Protein AF-A0A2E7N9X7-F1 (afdb_monomer_lite)

Secondary structure (DSSP, 8-state):
-HHHHHHHHHHHHHHHTT---EEEESSHHHHHHHHHTT-SEEEE--HHHHHHHHHHHHHHHHHHHHHT-

Sequence (69 aa):
PDVVSCIKDSVKTIKNNGKSCGSFARDKKYLEILVDCGVQYVTYMVDSAMIIQSYKNLKEYFERLSINK

Foldseek 3Di:
DVVLVVLLVVCVVQVVVVHAAEDEDADPVVVVSNVVSPHDHYHYDDPVRVVVVVVVVVVVVVVVVVVVD

Radius of gyration: 17.95 Å; chains: 1; bounding box: 24×23×58 Å

pLDDT: mean 93.07, std 8.01, range [52.44, 98.25]

Structure (mmCIF, N/CA/C/O backbone):
data_AF-A0A2E7N9X7-F1
#
_entry.id   AF-A0A2E7N9X7-F1
#
loop_
_atom_site.group_PDB
_atom_site.id
_atom_site.type_symbol
_atom_site.label_atom_id
_atom_site.label_alt_id
_atom_site.label_comp_id
_atom_site.label_asym_id
_atom_site.label_entity_id
_atom_site.label_seq_id
_atom_site.pdbx_PDB_ins_code
_atom_site.Cartn_x
_atom_site.Cartn_y
_atom_site.Cartn_z
_atom_site.occupancy
_atom_site.B_iso_or_equiv
_atom_site.auth_seq_id
_atom_site.auth_comp_id
_atom_site.auth_asym_id
_atom_site.auth_atom_id
_atom_site.pdbx_PDB_model_num
ATOM 1 N N . PRO A 1 1 ? -7.511 -13.803 5.223 1.00 69.75 1 PRO A N 1
ATOM 2 C CA . PRO A 1 1 ? -8.670 -13.481 6.094 1.00 69.75 1 PRO A CA 1
ATOM 3 C C . PRO A 1 1 ? -8.211 -12.862 7.415 1.00 69.75 1 PRO A C 1
ATOM 5 O O . PRO A 1 1 ? -8.538 -11.713 7.685 1.00 69.75 1 PRO A O 1
ATOM 8 N N . ASP A 1 2 ? -7.351 -13.569 8.147 1.00 91.75 2 ASP A N 1
ATOM 9 C CA . ASP A 1 2 ? -6.937 -13.168 9.499 1.00 91.75 2 ASP A CA 1
ATOM 10 C C . ASP A 1 2 ? -6.110 -11.881 9.502 1.00 91.75 2 ASP A C 1
ATOM 12 O O . A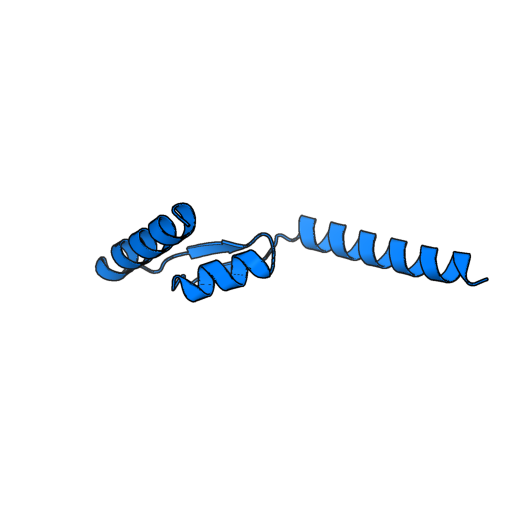SP A 1 2 ? -6.400 -10.957 10.252 1.00 91.75 2 ASP A O 1
ATOM 16 N N . VAL A 1 3 ? -5.159 -11.752 8.569 1.00 91.19 3 VAL A N 1
ATOM 17 C CA . VAL A 1 3 ? -4.342 -10.533 8.416 1.00 91.19 3 VAL A CA 1
ATOM 18 C C . VAL A 1 3 ? -5.210 -9.292 8.178 1.00 91.19 3 VAL A C 1
ATOM 20 O O . VAL A 1 3 ? -4.963 -8.247 8.768 1.00 91.19 3 VAL A O 1
ATOM 23 N N . VAL A 1 4 ? -6.256 -9.402 7.353 1.00 94.19 4 VAL A N 1
ATOM 24 C CA . VAL A 1 4 ? -7.165 -8.279 7.059 1.00 94.19 4 VAL A CA 1
ATOM 25 C C . VAL A 1 4 ? -7.994 -7.913 8.292 1.00 94.19 4 VAL A C 1
ATOM 27 O O . VAL A 1 4 ? -8.153 -6.729 8.579 1.00 94.19 4 VAL A O 1
ATOM 30 N N . SER A 1 5 ? -8.458 -8.908 9.060 1.00 96.12 5 SER A N 1
ATOM 31 C CA . SER A 1 5 ? -9.145 -8.665 10.336 1.00 96.12 5 SER A CA 1
ATOM 32 C C . SER A 1 5 ? -8.237 -7.925 11.317 1.00 96.12 5 SER A C 1
ATOM 34 O O . SER A 1 5 ? -8.622 -6.881 11.834 1.00 96.12 5 SER A O 1
ATOM 36 N N . CYS A 1 6 ? -6.994 -8.386 11.486 1.00 97.06 6 CYS A N 1
ATOM 37 C CA . CYS A 1 6 ? -6.020 -7.743 12.366 1.00 97.06 6 CYS A CA 1
ATOM 38 C C . CYS A 1 6 ? -5.723 -6.295 11.955 1.00 97.06 6 CYS A C 1
ATOM 40 O O . CYS A 1 6 ? -5.606 -5.423 12.818 1.00 97.06 6 CYS A O 1
ATOM 42 N N . ILE A 1 7 ? -5.621 -6.013 10.650 1.00 96.56 7 ILE A N 1
ATOM 43 C CA . ILE A 1 7 ? -5.457 -4.640 10.150 1.00 96.56 7 ILE A CA 1
ATOM 44 C C . ILE A 1 7 ? -6.670 -3.796 10.550 1.00 96.56 7 ILE A C 1
ATOM 46 O O . ILE A 1 7 ? -6.499 -2.714 11.110 1.00 96.56 7 ILE A O 1
ATOM 50 N N . LYS A 1 8 ? -7.889 -4.291 10.321 1.00 97.00 8 LYS A N 1
ATOM 51 C CA . LYS A 1 8 ? -9.127 -3.572 10.646 1.00 97.00 8 LYS A CA 1
ATOM 52 C C . LYS A 1 8 ? -9.257 -3.282 12.147 1.00 97.00 8 LYS A C 1
ATOM 54 O O . LYS A 1 8 ? -9.594 -2.159 12.527 1.00 97.00 8 LYS A O 1
ATOM 59 N N . ASP A 1 9 ? -8.924 -4.250 12.996 1.00 97.81 9 ASP A N 1
ATOM 60 C CA . ASP A 1 9 ? -8.940 -4.095 14.456 1.00 97.81 9 ASP A CA 1
ATOM 61 C C . ASP A 1 9 ? -7.868 -3.107 14.938 1.00 97.81 9 ASP A C 1
ATOM 63 O O . ASP A 1 9 ? -8.116 -2.280 15.824 1.00 97.81 9 ASP A O 1
ATOM 67 N N . SER A 1 10 ? -6.699 -3.117 14.295 1.00 97.56 10 SER A N 1
ATOM 68 C CA . SER A 1 10 ? -5.629 -2.151 14.558 1.00 97.56 10 SER A CA 1
ATOM 69 C C . SER A 1 10 ? -6.051 -0.735 14.170 1.00 97.56 10 SER A C 1
ATOM 71 O O . SER A 1 10 ? -5.909 0.186 14.974 1.00 97.56 10 SER A O 1
ATOM 73 N N . VAL A 1 11 ? -6.636 -0.549 12.980 1.00 97.94 11 VAL A N 1
ATOM 74 C CA . VAL A 1 11 ? -7.162 0.750 12.528 1.00 97.94 11 VAL A CA 1
ATOM 75 C C . VAL A 1 11 ? -8.211 1.269 13.507 1.00 97.94 11 VAL A C 1
ATOM 77 O O . VAL A 1 11 ? -8.140 2.426 13.925 1.00 97.94 11 VAL A O 1
ATOM 80 N N . LYS A 1 12 ? -9.154 0.416 13.928 1.00 97.75 12 LYS A N 1
ATOM 81 C CA . LYS A 1 12 ? -10.174 0.776 14.921 1.00 97.75 12 LYS A CA 1
ATOM 82 C C . LYS A 1 12 ? -9.537 1.236 16.233 1.00 97.75 12 LYS A C 1
ATOM 84 O O . LYS A 1 12 ? -9.904 2.285 16.755 1.00 97.75 12 LYS A O 1
ATOM 89 N N . THR A 1 13 ? -8.554 0.493 16.736 1.00 98.25 13 THR A N 1
ATOM 90 C CA . THR A 1 13 ? -7.842 0.823 17.979 1.00 98.25 13 THR A CA 1
ATOM 91 C C . THR A 1 13 ? -7.114 2.162 17.874 1.00 98.25 13 THR A C 1
ATOM 93 O O . THR A 1 13 ? -7.251 3.008 18.756 1.00 98.25 13 THR A O 1
ATOM 96 N N . ILE A 1 14 ? -6.386 2.399 16.781 1.00 98.00 14 ILE A N 1
ATOM 97 C CA . ILE A 1 14 ? -5.656 3.651 16.537 1.00 98.00 14 ILE A CA 1
ATOM 98 C C . ILE A 1 14 ? -6.625 4.842 16.498 1.00 98.00 14 ILE A C 1
ATOM 100 O O . ILE A 1 14 ? -6.405 5.839 17.191 1.00 98.00 14 ILE A O 1
ATOM 104 N N . LYS A 1 15 ? -7.733 4.714 15.757 1.00 96.56 15 LYS A N 1
ATOM 105 C CA . LYS A 1 15 ? -8.744 5.774 15.624 1.00 96.56 15 LYS A CA 1
ATOM 106 C C . LYS A 1 15 ? -9.468 6.062 16.937 1.00 96.56 15 LYS A C 1
ATOM 108 O O . LYS A 1 15 ? -9.677 7.227 17.258 1.00 96.56 15 LYS A O 1
ATOM 113 N N . ASN A 1 16 ? -9.785 5.034 17.725 1.00 97.69 16 ASN A N 1
ATOM 114 C CA . ASN A 1 16 ? -10.399 5.199 19.048 1.00 97.69 16 ASN A CA 1
ATOM 115 C C . ASN A 1 16 ? -9.501 5.967 20.032 1.00 97.69 16 ASN A C 1
ATOM 117 O O . ASN A 1 16 ? -10.001 6.560 20.979 1.00 97.69 16 ASN A O 1
ATOM 121 N N . ASN A 1 17 ? -8.189 5.990 19.790 1.00 97.62 17 ASN A N 1
ATOM 122 C CA . ASN A 1 17 ? -7.225 6.781 20.555 1.00 97.62 17 ASN A CA 1
ATOM 123 C C . ASN A 1 17 ? -6.965 8.174 19.944 1.00 97.62 17 ASN A C 1
ATOM 125 O O . ASN A 1 17 ? -5.983 8.824 20.298 1.00 97.62 17 ASN A O 1
ATOM 129 N N . GLY A 1 18 ? -7.795 8.624 18.996 1.00 96.94 18 GLY A N 1
ATOM 130 C CA . GLY A 1 18 ? -7.672 9.939 18.359 1.00 96.94 18 GLY A CA 1
ATOM 131 C C . GLY A 1 18 ? -6.468 10.081 17.421 1.00 96.94 18 GLY A C 1
ATOM 132 O O . GLY A 1 18 ? -6.071 11.200 17.108 1.00 96.94 18 GLY A O 1
ATOM 133 N N . LYS A 1 19 ? -5.863 8.969 16.981 1.00 96.94 19 LYS A N 1
ATOM 134 C CA . LYS A 1 19 ? -4.686 8.966 16.099 1.00 96.94 19 LYS A CA 1
ATOM 135 C C . LYS A 1 19 ? -5.063 8.599 14.662 1.00 96.94 19 LYS A C 1
ATOM 137 O O . LYS A 1 19 ? -6.031 7.878 14.416 1.00 96.94 19 LYS A O 1
ATOM 142 N N . SER A 1 20 ? -4.262 9.065 13.706 1.00 95.31 20 SER A N 1
ATOM 143 C CA . SER A 1 20 ? -4.368 8.670 12.296 1.00 95.31 20 SER A CA 1
ATOM 144 C C . SER A 1 20 ? -3.559 7.406 12.027 1.00 95.31 20 SER A C 1
ATOM 146 O O . SER A 1 20 ? -2.421 7.284 12.480 1.00 95.31 20 SER A O 1
ATOM 148 N N . CYS A 1 21 ? -4.134 6.469 11.275 1.00 97.19 21 CYS A N 1
ATOM 149 C CA . CYS A 1 21 ? -3.447 5.258 10.851 1.00 97.19 21 CYS A CA 1
ATOM 150 C C . CYS A 1 21 ? -2.748 5.490 9.507 1.00 97.19 21 CYS A C 1
ATOM 152 O O . CYS A 1 21 ? -3.377 5.940 8.544 1.00 97.19 21 CYS A O 1
ATOM 154 N N . GLY A 1 22 ? -1.453 5.167 9.463 1.00 96.38 22 GLY A N 1
ATOM 155 C CA . GLY A 1 22 ? -0.640 5.177 8.254 1.00 96.38 22 GLY A CA 1
ATOM 156 C C . GLY A 1 22 ? -0.145 3.778 7.885 1.00 96.38 22 GLY A C 1
ATOM 157 O O . GLY A 1 22 ? 0.091 2.956 8.770 1.00 96.38 22 GLY A O 1
ATOM 158 N N . SER A 1 23 ? 0.018 3.495 6.593 1.00 96.00 23 SER A N 1
ATOM 159 C CA . SER A 1 23 ? 0.578 2.229 6.108 1.00 96.00 23 SER A CA 1
ATOM 160 C C . SER A 1 23 ? 1.240 2.368 4.730 1.00 96.00 23 SER A C 1
ATOM 162 O O . SER A 1 23 ? 1.196 3.426 4.104 1.00 96.00 23 SER A O 1
ATOM 164 N N . PHE A 1 24 ? 1.867 1.289 4.263 1.00 94.44 24 PHE A N 1
ATOM 165 C CA . PHE A 1 24 ? 2.558 1.211 2.978 1.00 94.44 24 PHE A CA 1
ATOM 166 C C . PHE A 1 24 ? 1.900 0.171 2.067 1.00 94.44 24 PHE A C 1
ATOM 168 O O . PHE A 1 24 ? 1.781 -1.004 2.421 1.00 94.44 24 PHE A O 1
ATOM 175 N N . ALA A 1 25 ? 1.524 0.602 0.866 1.00 94.69 25 ALA A N 1
ATOM 176 C CA . ALA A 1 25 ? 1.007 -0.245 -0.191 1.00 94.69 25 ALA A CA 1
ATOM 177 C C . ALA A 1 25 ? 2.086 -0.521 -1.244 1.00 94.69 25 ALA A C 1
ATOM 179 O O . ALA A 1 25 ? 2.560 0.384 -1.933 1.00 94.69 25 ALA A O 1
ATOM 180 N N . ARG A 1 26 ? 2.436 -1.800 -1.408 1.00 88.50 26 ARG A N 1
ATOM 181 C CA . ARG A 1 26 ? 3.394 -2.256 -2.428 1.00 88.50 26 ARG A CA 1
ATOM 182 C C . ARG A 1 26 ? 2.788 -2.368 -3.830 1.00 88.50 26 ARG A C 1
ATOM 184 O O . ARG A 1 26 ? 3.511 -2.329 -4.816 1.00 88.50 26 ARG A O 1
ATOM 191 N N . ASP A 1 27 ? 1.476 -2.576 -3.898 1.00 90.06 27 ASP A N 1
ATOM 192 C CA . ASP A 1 27 ? 0.719 -2.824 -5.119 1.00 90.06 27 ASP A CA 1
ATOM 193 C C . ASP A 1 27 ? -0.719 -2.302 -4.961 1.00 90.06 27 ASP A C 1
ATOM 195 O O . ASP A 1 27 ? -1.179 -2.026 -3.848 1.00 90.06 27 ASP A O 1
ATOM 199 N N . LYS A 1 28 ? -1.413 -2.11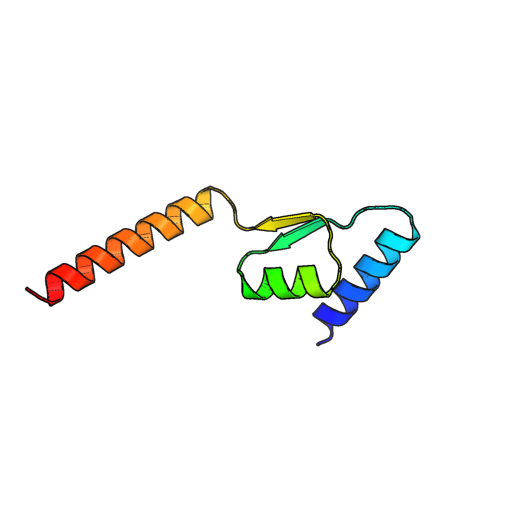5 -6.090 1.00 91.56 28 LYS A N 1
ATOM 200 C CA . LYS A 1 28 ? -2.756 -1.520 -6.117 1.00 91.56 28 LYS A CA 1
ATOM 201 C C . LYS A 1 28 ? -3.791 -2.363 -5.362 1.00 91.56 28 LYS A C 1
ATOM 203 O O . LYS A 1 28 ? -4.644 -1.810 -4.681 1.00 91.56 28 LYS A O 1
ATOM 208 N N . LYS A 1 29 ? -3.691 -3.691 -5.431 1.00 93.62 29 LYS A N 1
ATOM 209 C CA . LYS A 1 29 ? -4.622 -4.590 -4.736 1.00 93.62 29 LYS A CA 1
ATOM 210 C C . LYS A 1 29 ? -4.511 -4.425 -3.221 1.00 93.62 29 LYS A C 1
ATOM 212 O O . LYS A 1 29 ? -5.511 -4.417 -2.513 1.00 93.62 29 LYS A O 1
ATOM 217 N N . TYR A 1 30 ? -3.292 -4.298 -2.709 1.00 94.00 30 TYR A N 1
ATOM 218 C CA . TYR A 1 30 ? -3.073 -4.088 -1.286 1.00 94.00 30 TYR A CA 1
ATOM 219 C C . TYR A 1 30 ? -3.434 -2.666 -0.844 1.00 94.00 30 TYR A C 1
ATOM 221 O O . TYR A 1 30 ? -3.951 -2.493 0.255 1.00 94.00 30 TYR A O 1
ATOM 229 N N . LEU A 1 31 ? -3.237 -1.664 -1.709 1.00 95.50 31 LEU A N 1
ATOM 230 C CA . LEU A 1 31 ? -3.745 -0.307 -1.487 1.00 95.50 31 LEU A CA 1
ATOM 231 C C . LEU A 1 31 ? -5.260 -0.313 -1.239 1.00 95.50 31 LEU A C 1
ATOM 233 O O . LEU A 1 31 ? -5.705 0.261 -0.249 1.00 95.50 31 LEU A O 1
ATOM 237 N N . GLU A 1 32 ? -6.027 -0.995 -2.091 1.00 95.94 32 GLU A N 1
ATOM 238 C CA . GLU A 1 32 ? -7.486 -1.119 -1.955 1.00 95.94 32 GLU A CA 1
ATOM 239 C C . GLU A 1 32 ? -7.867 -1.746 -0.605 1.00 95.94 32 GLU A C 1
ATOM 241 O O . GLU A 1 32 ? -8.673 -1.183 0.129 1.00 95.94 32 GLU A O 1
ATOM 246 N N . ILE A 1 33 ? -7.184 -2.823 -0.197 1.00 96.00 33 ILE A N 1
ATOM 247 C CA . ILE A 1 33 ? -7.398 -3.459 1.115 1.00 96.00 33 ILE A CA 1
ATOM 248 C C . ILE A 1 33 ? -7.147 -2.483 2.276 1.00 96.00 33 ILE A C 1
ATOM 250 O O . ILE A 1 33 ? -7.906 -2.461 3.245 1.00 96.00 33 ILE A O 1
ATOM 254 N N . LEU A 1 34 ? -6.074 -1.688 2.223 1.00 96.81 34 LEU A N 1
ATOM 255 C CA . LEU A 1 34 ? -5.749 -0.731 3.288 1.00 96.81 34 LEU A CA 1
ATOM 256 C C . LEU A 1 34 ? -6.790 0.391 3.380 1.00 96.81 34 LEU A C 1
ATOM 258 O O . LEU A 1 34 ? -7.173 0.781 4.487 1.00 96.81 34 LEU A O 1
ATOM 262 N N . VAL A 1 35 ? -7.270 0.873 2.232 1.00 96.06 35 VAL A N 1
ATOM 263 C CA . VAL A 1 35 ? -8.343 1.872 2.152 1.00 96.06 35 VAL A CA 1
ATOM 264 C C . VAL A 1 35 ? -9.647 1.307 2.720 1.00 96.06 35 VAL A C 1
ATOM 266 O O . VAL A 1 35 ? -10.253 1.946 3.580 1.00 96.06 35 VAL A O 1
ATOM 269 N N . ASP A 1 36 ? -10.025 0.083 2.344 1.00 96.75 36 ASP A N 1
ATOM 270 C CA . ASP A 1 36 ? -11.230 -0.598 2.842 1.00 96.75 36 ASP A CA 1
ATOM 271 C C . ASP A 1 36 ? -11.186 -0.841 4.359 1.00 96.75 36 ASP A C 1
ATOM 273 O O . ASP A 1 36 ? -12.203 -0.773 5.055 1.00 96.75 36 ASP A O 1
ATOM 277 N N . CYS A 1 37 ? -9.993 -1.089 4.904 1.00 96.81 37 CYS A N 1
ATOM 278 C CA . CYS A 1 37 ? -9.777 -1.206 6.344 1.00 96.81 37 CYS A CA 1
ATOM 279 C C . CYS A 1 37 ? -9.836 0.140 7.087 1.00 96.81 37 CYS A C 1
ATOM 281 O O . CYS A 1 37 ? -9.917 0.142 8.317 1.00 96.81 37 CYS A O 1
ATOM 283 N N . GLY A 1 38 ? -9.820 1.273 6.378 1.00 96.38 38 GLY A N 1
ATOM 284 C CA . GLY A 1 38 ? -9.956 2.616 6.944 1.00 96.38 38 GLY A CA 1
ATOM 285 C C . GLY A 1 38 ? -8.641 3.314 7.299 1.00 96.38 38 GLY A C 1
ATOM 286 O O . GLY A 1 38 ? -8.660 4.245 8.111 1.00 96.38 38 GLY A O 1
ATOM 287 N N . VAL A 1 39 ? -7.515 2.876 6.727 1.00 97.62 39 VAL A N 1
ATOM 288 C CA . VAL A 1 39 ? -6.221 3.569 6.839 1.00 97.62 39 VAL A CA 1
ATOM 289 C C . VAL A 1 39 ? -6.317 4.930 6.144 1.00 97.62 39 VAL A C 1
ATOM 291 O O . VAL A 1 39 ? -6.802 5.019 5.020 1.00 97.62 39 VAL A O 1
ATOM 294 N N . GLN A 1 40 ? -5.862 6.002 6.800 1.00 95.00 40 GLN A N 1
ATOM 295 C CA . GLN A 1 40 ? -6.021 7.372 6.288 1.00 95.00 40 GLN A CA 1
ATOM 296 C C . GLN A 1 40 ? -4.814 7.871 5.492 1.00 95.00 40 GLN A C 1
ATOM 298 O O . GLN A 1 40 ? -4.962 8.726 4.624 1.00 95.00 40 GLN A O 1
ATOM 303 N N . TYR A 1 41 ? -3.622 7.357 5.793 1.00 94.62 41 TYR A N 1
ATOM 304 C CA . TYR A 1 41 ? -2.390 7.748 5.119 1.00 94.62 41 TYR A CA 1
ATOM 305 C C . TYR A 1 41 ? -1.727 6.522 4.500 1.00 94.62 41 TYR A C 1
ATOM 307 O O . TYR A 1 41 ? -1.209 5.667 5.215 1.00 94.62 41 TYR A O 1
ATOM 315 N N . VAL A 1 42 ? -1.750 6.406 3.175 1.00 96.00 42 VAL A N 1
ATOM 316 C CA . VAL A 1 42 ? -1.146 5.259 2.490 1.00 96.00 42 VAL A CA 1
ATOM 317 C C . VAL A 1 42 ? -0.045 5.733 1.559 1.00 96.00 42 VAL A C 1
ATOM 319 O O . VAL A 1 42 ? -0.306 6.414 0.571 1.00 96.00 42 VAL A O 1
ATOM 322 N N . THR A 1 43 ? 1.190 5.338 1.855 1.00 93.88 43 THR A N 1
ATOM 323 C CA . THR A 1 43 ? 2.306 5.497 0.922 1.00 93.88 43 THR A CA 1
ATOM 324 C C . THR A 1 43 ? 2.199 4.410 -0.140 1.00 93.88 43 THR A C 1
ATOM 326 O O . THR A 1 43 ? 2.210 3.226 0.196 1.00 93.88 43 THR A O 1
ATOM 329 N N . TYR A 1 44 ? 2.095 4.794 -1.411 1.00 90.31 44 TYR A N 1
ATOM 330 C CA . TYR A 1 44 ? 2.008 3.859 -2.530 1.00 90.31 44 TYR A CA 1
ATOM 331 C C . TYR A 1 44 ? 3.315 3.835 -3.317 1.00 90.31 44 TYR A C 1
ATOM 333 O O . TYR A 1 44 ? 3.670 4.827 -3.949 1.00 90.31 44 TYR A O 1
ATOM 341 N N . MET A 1 45 ? 3.993 2.684 -3.300 1.00 86.31 45 MET A N 1
ATOM 342 C CA . MET A 1 45 ? 5.319 2.490 -3.897 1.00 86.31 45 MET A CA 1
ATOM 343 C C . MET A 1 45 ? 6.402 3.438 -3.340 1.00 86.31 45 MET A C 1
ATOM 345 O O . MET A 1 45 ? 6.147 4.358 -2.566 1.00 86.31 45 MET A O 1
ATOM 349 N N . VAL A 1 46 ? 7.653 3.156 -3.700 1.00 89.06 46 VAL A N 1
ATOM 350 C CA . VAL A 1 46 ? 8.812 4.021 -3.437 1.00 89.06 46 VAL A CA 1
ATOM 351 C C . VAL A 1 46 ? 9.439 4.444 -4.764 1.00 89.06 46 VAL A C 1
ATOM 353 O O . VAL A 1 46 ? 9.223 3.792 -5.789 1.00 89.06 46 VAL A O 1
ATOM 356 N N . ASP A 1 47 ? 10.228 5.512 -4.749 1.00 90.88 47 ASP A N 1
ATOM 357 C CA . ASP A 1 47 ? 10.918 6.083 -5.915 1.00 90.88 47 ASP A CA 1
ATOM 358 C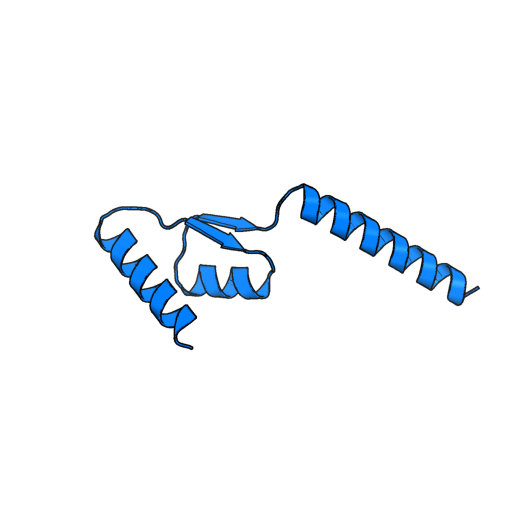 C . ASP A 1 47 ? 11.692 5.042 -6.744 1.00 90.88 47 ASP A C 1
ATOM 360 O O . ASP A 1 47 ? 11.498 4.916 -7.953 1.00 90.88 47 ASP A O 1
ATOM 364 N N . SER A 1 48 ? 12.502 4.223 -6.084 1.00 92.88 48 SER A N 1
ATOM 365 C CA . SER A 1 48 ? 13.288 3.148 -6.680 1.00 92.88 48 SER A CA 1
ATOM 366 C C . SER A 1 48 ? 12.400 2.109 -7.362 1.00 92.88 48 SER A C 1
ATOM 368 O O . SER A 1 48 ? 12.684 1.691 -8.485 1.00 92.88 48 SER A O 1
ATOM 370 N N . ALA A 1 49 ? 11.277 1.742 -6.739 1.00 90.62 49 ALA A N 1
ATOM 371 C CA . ALA A 1 49 ? 10.303 0.835 -7.333 1.00 90.62 49 ALA A CA 1
ATOM 372 C C . ALA A 1 49 ? 9.638 1.457 -8.571 1.00 90.62 49 ALA A C 1
ATOM 374 O O . ALA A 1 49 ? 9.454 0.764 -9.573 1.00 90.62 49 ALA A O 1
ATOM 375 N N . MET A 1 50 ? 9.328 2.757 -8.541 1.00 90.31 50 MET A N 1
ATOM 376 C CA . MET A 1 50 ? 8.770 3.465 -9.696 1.00 90.31 50 MET A CA 1
ATOM 377 C C . MET A 1 50 ? 9.753 3.531 -10.867 1.00 90.31 50 MET A C 1
ATOM 379 O O . MET A 1 50 ? 9.360 3.278 -12.008 1.00 90.31 50 MET A O 1
ATOM 383 N N . ILE A 1 51 ? 11.030 3.818 -10.602 1.00 95.44 51 ILE A N 1
ATOM 384 C CA . ILE A 1 51 ? 12.079 3.863 -11.630 1.00 95.44 51 ILE A CA 1
ATOM 385 C C . ILE A 1 51 ? 12.258 2.483 -12.268 1.00 95.44 51 ILE A C 1
ATOM 387 O O . ILE A 1 51 ? 12.210 2.356 -13.493 1.00 95.44 51 ILE A O 1
ATOM 391 N N . ILE A 1 52 ? 12.399 1.434 -11.451 1.00 95.19 52 ILE A N 1
ATOM 392 C CA . ILE A 1 52 ? 12.562 0.057 -11.937 1.00 95.19 52 ILE A CA 1
ATOM 393 C C . ILE A 1 52 ? 11.352 -0.369 -12.771 1.00 95.19 52 ILE A C 1
ATOM 395 O O . ILE A 1 52 ? 11.520 -0.956 -13.842 1.00 95.19 52 ILE A O 1
ATOM 399 N N . GLN A 1 53 ? 10.134 -0.071 -12.309 1.00 92.62 53 GLN A N 1
ATOM 400 C CA . GLN A 1 53 ? 8.919 -0.410 -13.046 1.00 92.62 53 GLN A CA 1
ATOM 401 C C . GLN A 1 53 ? 8.848 0.329 -14.387 1.00 92.62 53 GLN A C 1
ATOM 403 O O . GLN A 1 53 ? 8.528 -0.278 -15.406 1.00 92.62 53 GLN A O 1
ATOM 408 N N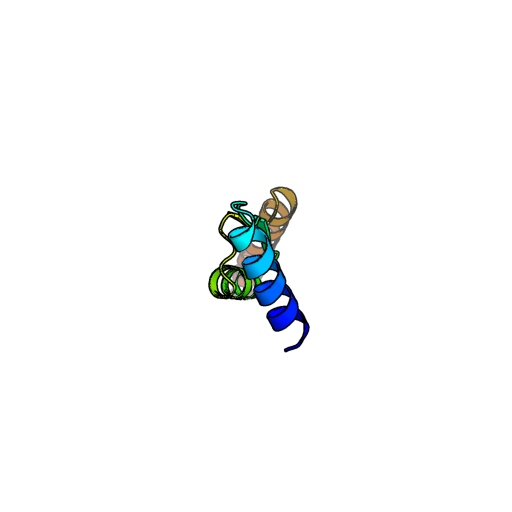 . SER A 1 54 ? 9.193 1.617 -14.406 1.00 95.06 54 SER A N 1
ATOM 409 C CA . SER A 1 54 ? 9.187 2.428 -15.629 1.00 95.06 54 SER A CA 1
ATOM 410 C C . SER A 1 54 ? 10.191 1.906 -16.658 1.00 95.06 54 SER A C 1
ATOM 412 O O . SER A 1 54 ? 9.864 1.789 -17.838 1.00 95.06 54 SER A O 1
ATOM 414 N N . TYR A 1 55 ? 11.388 1.515 -16.209 1.00 97.19 55 TYR A N 1
ATOM 415 C CA . TYR A 1 55 ? 12.391 0.888 -17.067 1.00 97.19 55 TYR A CA 1
ATOM 416 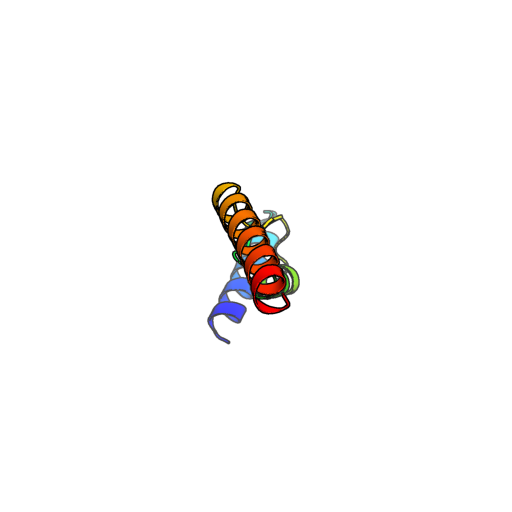C C . TYR A 1 55 ? 11.899 -0.440 -17.657 1.00 97.19 55 TYR A C 1
ATOM 418 O O . TYR A 1 55 ? 12.016 -0.659 -18.863 1.00 97.19 55 TYR A O 1
ATOM 426 N N . LYS A 1 56 ? 11.313 -1.316 -16.828 1.00 96.81 56 LYS A N 1
ATOM 427 C CA . LYS A 1 56 ? 10.760 -2.600 -17.288 1.00 96.81 56 LYS A CA 1
ATOM 428 C C . LYS A 1 56 ? 9.675 -2.399 -18.344 1.00 96.81 56 LYS A C 1
ATOM 430 O O . LYS A 1 56 ? 9.742 -3.027 -19.395 1.00 96.81 56 LYS A O 1
ATOM 435 N N . ASN A 1 57 ? 8.750 -1.469 -18.108 1.00 96.25 57 ASN A N 1
ATOM 436 C CA . ASN A 1 57 ? 7.685 -1.144 -19.058 1.00 96.25 57 ASN A CA 1
ATOM 437 C C . ASN A 1 57 ? 8.249 -0.670 -20.409 1.00 96.25 57 ASN A C 1
ATOM 439 O O . ASN A 1 57 ? 7.776 -1.099 -21.459 1.00 96.25 57 ASN A O 1
ATOM 443 N N . LEU A 1 58 ? 9.272 0.195 -20.391 1.00 97.50 58 LEU A N 1
ATOM 444 C CA . LEU A 1 58 ? 9.945 0.661 -21.608 1.00 97.50 58 LEU A CA 1
ATOM 445 C C . LEU A 1 58 ? 10.615 -0.488 -22.360 1.00 97.50 58 LEU A C 1
ATOM 447 O O . LEU A 1 58 ? 10.429 -0.621 -23.568 1.00 97.50 58 LEU A O 1
ATOM 451 N N . LYS A 1 59 ? 11.368 -1.334 -21.654 1.00 97.06 59 LYS A N 1
ATOM 452 C CA . LYS A 1 59 ? 12.035 -2.493 -22.251 1.00 97.06 59 LYS A CA 1
ATOM 453 C C . LYS A 1 59 ? 11.027 -3.428 -22.928 1.00 97.06 59 LYS A C 1
ATOM 455 O O . LYS A 1 59 ? 11.190 -3.732 -24.105 1.00 97.06 59 LYS A O 1
ATOM 460 N N . GLU A 1 60 ? 9.964 -3.809 -22.220 1.00 96.75 60 GLU A N 1
ATOM 461 C CA . GLU A 1 60 ? 8.911 -4.681 -22.758 1.00 96.75 60 GLU A CA 1
ATOM 462 C C . GLU A 1 60 ? 8.231 -4.076 -23.992 1.00 96.75 60 GLU A C 1
ATOM 464 O O . GLU A 1 60 ? 7.925 -4.785 -24.952 1.00 96.75 60 GLU A O 1
ATOM 469 N N . TYR A 1 61 ? 8.006 -2.760 -23.996 1.00 96.50 61 TYR A N 1
ATOM 470 C CA . TYR A 1 61 ? 7.439 -2.058 -25.144 1.00 96.50 61 TYR A CA 1
ATOM 471 C C . TYR A 1 61 ? 8.333 -2.173 -26.390 1.00 96.50 61 TYR A C 1
ATOM 473 O O . TYR A 1 61 ? 7.852 -2.538 -27.464 1.00 96.50 61 TYR A O 1
ATOM 481 N N . PHE A 1 62 ? 9.639 -1.929 -26.253 1.00 95.94 62 PHE A N 1
ATOM 482 C CA . PHE A 1 62 ? 10.582 -2.037 -27.372 1.00 95.94 62 PHE A CA 1
ATOM 483 C C . PHE A 1 62 ? 10.802 -3.480 -27.842 1.00 95.94 62 PHE A C 1
ATOM 485 O O . PHE A 1 62 ? 10.927 -3.718 -29.046 1.00 95.94 62 PHE A O 1
ATOM 492 N N . GLU A 1 63 ? 10.800 -4.451 -26.930 1.00 95.56 63 GLU A N 1
ATOM 493 C CA . GLU A 1 63 ? 10.876 -5.873 -27.281 1.00 95.56 63 GLU A CA 1
ATOM 494 C C . GLU A 1 63 ? 9.667 -6.296 -28.130 1.00 95.56 63 GLU A C 1
ATOM 496 O O . GLU A 1 63 ? 9.836 -6.920 -29.177 1.00 95.56 63 GLU A O 1
ATOM 501 N N . ARG A 1 64 ? 8.451 -5.865 -27.764 1.00 94.44 64 ARG A N 1
ATOM 502 C CA . ARG A 1 64 ? 7.233 -6.126 -28.557 1.00 94.44 64 ARG A CA 1
ATOM 503 C C . ARG A 1 64 ? 7.274 -5.494 -29.947 1.00 94.44 64 ARG A C 1
ATOM 505 O O . ARG A 1 64 ? 6.785 -6.097 -30.898 1.00 94.44 64 ARG A O 1
ATOM 512 N N . LEU A 1 65 ? 7.840 -4.295 -30.083 1.00 92.75 65 LEU A N 1
ATOM 513 C CA . LEU A 1 65 ? 8.017 -3.656 -31.392 1.00 92.75 65 LEU A CA 1
ATOM 514 C C . LEU A 1 65 ? 9.031 -4.398 -32.268 1.00 92.75 65 LEU A C 1
ATOM 516 O O . LEU A 1 65 ? 8.856 -4.460 -33.480 1.00 92.75 65 LEU A O 1
ATOM 520 N N . SER A 1 66 ? 10.075 -4.959 -31.658 1.00 83.75 66 SER A N 1
ATOM 52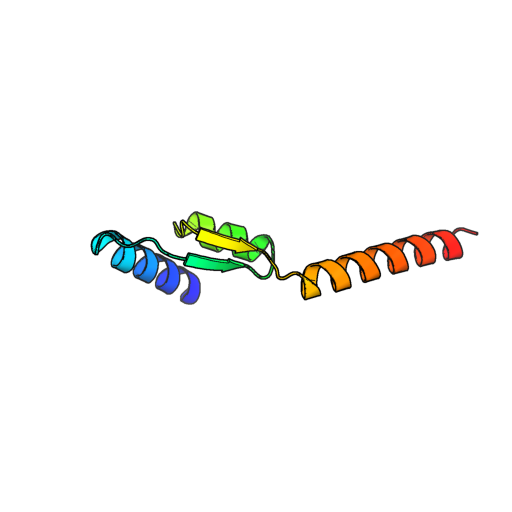1 C CA . SER A 1 66 ? 11.141 -5.674 -32.367 1.00 83.75 66 SER A CA 1
ATOM 522 C C . SER A 1 66 ? 10.693 -7.041 -32.890 1.00 83.75 66 SER A C 1
ATOM 524 O O . SER A 1 66 ? 11.184 -7.475 -33.921 1.00 83.75 66 SER A O 1
ATOM 526 N N . ILE A 1 67 ? 9.757 -7.704 -32.201 1.00 74.31 67 ILE A N 1
ATOM 527 C CA . ILE A 1 67 ? 9.186 -8.998 -32.618 1.00 74.31 67 ILE A CA 1
ATOM 528 C C . ILE A 1 67 ? 8.162 -8.834 -33.756 1.00 74.31 67 ILE A C 1
ATOM 530 O O . ILE A 1 67 ? 7.989 -9.740 -34.562 1.00 74.31 67 ILE A O 1
ATOM 534 N N . ASN A 1 68 ? 7.486 -7.683 -33.837 1.00 60.09 68 ASN A N 1
ATOM 535 C CA . ASN A 1 68 ? 6.508 -7.370 -34.889 1.00 60.09 68 ASN A CA 1
ATOM 536 C C . ASN A 1 68 ? 7.142 -6.737 -36.147 1.00 60.09 68 ASN A C 1
ATOM 538 O O . ASN A 1 68 ? 6.438 -6.099 -36.933 1.00 60.09 68 ASN A O 1
ATOM 542 N N . LYS A 1 69 ? 8.461 -6.869 -36.310 1.00 52.44 69 LYS A N 1
ATOM 543 C CA . LYS A 1 69 ? 9.243 -6.378 -37.448 1.00 52.44 69 LYS A CA 1
ATOM 544 C C . LYS A 1 69 ? 9.772 -7.551 -38.258 1.00 52.44 69 LYS A C 1
ATOM 546 O O . LYS A 1 69 ? 9.780 -7.417 -39.499 1.00 52.44 69 LYS A O 1
#